Protein AF-A0A957RHA6-F1 (afdb_monomer)

Solvent-accessible surface area (backbone atoms only — not comparable to full-atom values): 3024 Å² total; per-residue (Å²): 90,80,50,77,47,83,43,75,52,44,68,46,75,58,90,93,46,78,44,78,76,36,75,62,47,75,49,75,49,72,53,69,62,93,92,62,79,63,77,91,68,75,85,121

Foldseek 3Di:
DKDKDWAQFDWDDDPPDIDGPGHIDMDIDDDDDPPDDDPVPPPD

Structure (mmCIF, N/CA/C/O backbone):
data_AF-A0A957RHA6-F1
#
_entry.id   AF-A0A957RHA6-F1
#
loop_
_atom_site.group_PDB
_atom_site.id
_atom_site.type_symbol
_atom_site.label_atom_id
_atom_site.label_alt_id
_atom_site.label_comp_id
_atom_site.label_asym_id
_atom_site.label_entity_id
_atom_site.label_seq_id
_atom_site.pdbx_PDB_ins_code
_atom_site.Cartn_x
_atom_site.Cartn_y
_atom_site.Cartn_z
_atom_site.occupancy
_atom_site.B_iso_or_equiv
_atom_site.auth_seq_id
_atom_site.auth_comp_id
_atom_site.auth_asym_id
_atom_site.auth_atom_id
_atom_site.pdbx_PDB_model_num
ATOM 1 N N . ASP A 1 1 ? -12.525 -1.644 7.126 1.00 90.75 1 ASP A N 1
ATOM 2 C CA . ASP A 1 1 ? -12.503 -1.400 5.666 1.00 90.75 1 ASP A CA 1
ATOM 3 C C . ASP A 1 1 ? -11.087 -1.640 5.125 1.00 90.75 1 ASP A C 1
ATOM 5 O O . ASP A 1 1 ? -10.145 -1.543 5.910 1.00 90.75 1 ASP A O 1
ATOM 9 N N . VAL A 1 2 ? -10.919 -2.031 3.853 1.00 95.94 2 VAL A N 1
ATOM 10 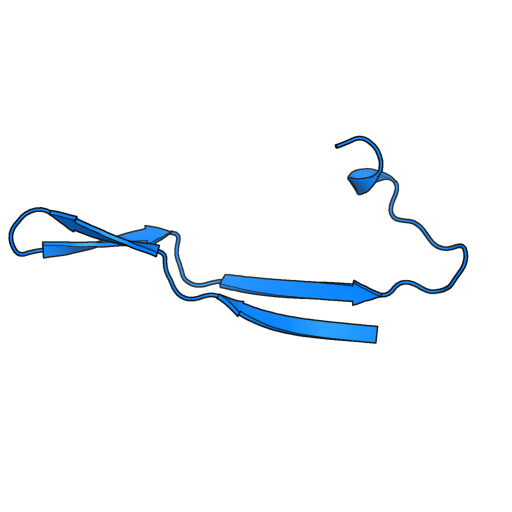C CA . VAL A 1 2 ? -9.607 -2.411 3.287 1.00 95.94 2 VAL A CA 1
ATOM 11 C C . VAL A 1 2 ? -9.380 -1.769 1.923 1.00 95.94 2 VAL A C 1
ATOM 13 O O . VAL A 1 2 ? -10.011 -2.130 0.932 1.00 95.94 2 VAL A O 1
ATOM 16 N N . HIS A 1 3 ? -8.374 -0.902 1.852 1.00 97.56 3 HIS A N 1
ATOM 17 C CA . HIS A 1 3 ? -7.912 -0.290 0.614 1.00 97.56 3 HIS A CA 1
ATOM 18 C C . HIS A 1 3 ? -6.617 -0.951 0.144 1.00 97.56 3 HIS A C 1
ATOM 20 O O . HIS A 1 3 ? -5.629 -1.015 0.878 1.00 97.56 3 HIS A O 1
ATOM 26 N N . VAL A 1 4 ? -6.590 -1.423 -1.103 1.00 97.75 4 VAL A N 1
ATOM 27 C CA . VAL A 1 4 ? -5.428 -2.121 -1.671 1.00 97.75 4 VAL A CA 1
ATOM 28 C C . VAL A 1 4 ? -4.873 -1.356 -2.861 1.00 97.75 4 VAL A C 1
ATOM 30 O O . VAL A 1 4 ? -5.610 -0.882 -3.719 1.00 97.75 4 VAL A O 1
ATOM 33 N N . MET A 1 5 ? -3.547 -1.291 -2.945 1.00 97.81 5 MET A N 1
ATOM 34 C CA . MET A 1 5 ? -2.834 -0.742 -4.090 1.00 97.81 5 MET A CA 1
ATOM 35 C C . MET A 1 5 ? -1.746 -1.698 -4.566 1.00 97.81 5 MET A C 1
ATOM 37 O O . MET A 1 5 ? -1.021 -2.318 -3.783 1.00 97.81 5 MET A O 1
ATOM 41 N N . VAL A 1 6 ? -1.609 -1.789 -5.885 1.00 97.62 6 VAL A N 1
ATOM 42 C CA . VAL A 1 6 ? -0.557 -2.563 -6.536 1.00 97.62 6 VAL A CA 1
ATOM 43 C C . VAL A 1 6 ? 0.657 -1.661 -6.736 1.00 97.62 6 VAL A C 1
ATOM 45 O O . VAL A 1 6 ? 0.632 -0.759 -7.568 1.00 97.62 6 VAL A O 1
ATOM 48 N N . MET A 1 7 ? 1.728 -1.919 -5.991 1.00 97.8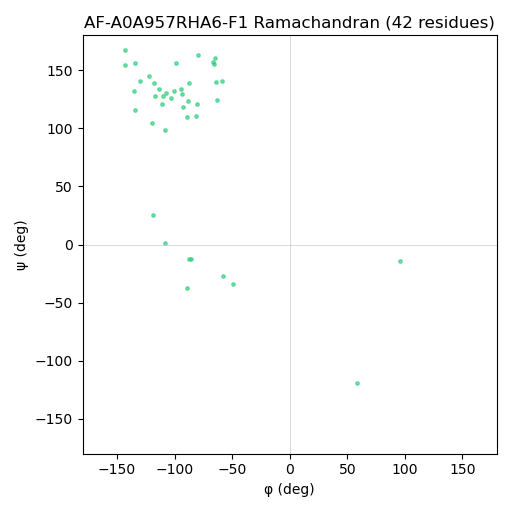8 7 MET A N 1
ATOM 49 C CA . MET A 1 7 ? 2.957 -1.135 -6.054 1.00 97.88 7 MET A CA 1
ATOM 50 C C . MET A 1 7 ? 3.888 -1.694 -7.133 1.00 97.88 7 MET A C 1
ATOM 52 O O . MET A 1 7 ? 4.229 -2.882 -7.083 1.00 97.88 7 MET A O 1
ATOM 56 N N . PRO A 1 8 ? 4.310 -0.880 -8.116 1.00 97.19 8 PRO A N 1
ATOM 57 C CA . PRO A 1 8 ? 5.201 -1.331 -9.175 1.00 97.19 8 PRO A CA 1
ATOM 58 C C . PRO A 1 8 ? 6.589 -1.687 -8.628 1.00 97.19 8 PRO A C 1
ATOM 60 O O . PRO A 1 8 ? 7.014 -1.223 -7.570 1.00 97.19 8 PRO A O 1
ATOM 63 N N . ALA A 1 9 ? 7.309 -2.523 -9.374 1.00 97.56 9 ALA A N 1
ATOM 64 C CA . ALA A 1 9 ? 8.677 -2.890 -9.039 1.00 97.56 9 ALA A CA 1
ATOM 65 C C . ALA A 1 9 ? 9.604 -1.665 -9.106 1.00 97.56 9 ALA A C 1
ATOM 67 O O . ALA A 1 9 ? 9.528 -0.866 -10.042 1.00 97.56 9 ALA A O 1
ATOM 68 N N . LYS A 1 10 ? 10.536 -1.548 -8.156 1.00 98.00 10 LYS A N 1
ATOM 69 C CA . LYS A 1 10 ? 11.571 -0.510 -8.202 1.00 98.00 10 LYS A CA 1
ATOM 70 C C . LYS A 1 10 ? 12.690 -0.966 -9.124 1.00 98.00 10 LYS A C 1
ATOM 72 O O . LYS A 1 10 ? 13.442 -1.881 -8.784 1.00 98.00 10 LYS A O 1
ATOM 77 N N . THR A 1 11 ? 12.827 -0.323 -10.274 1.00 97.38 11 THR A N 1
ATOM 78 C CA . THR A 1 11 ? 13.878 -0.627 -11.250 1.00 97.38 11 THR A CA 1
ATOM 79 C C . THR A 1 11 ? 15.060 0.329 -11.138 1.00 97.38 11 THR A C 1
ATOM 81 O O . THR A 1 11 ? 14.943 1.458 -10.670 1.00 97.38 11 THR A O 1
ATOM 84 N N . THR A 1 12 ? 16.224 -0.121 -11.591 1.00 96.88 12 THR A N 1
ATOM 85 C CA . THR A 1 12 ? 17.408 0.715 -11.806 1.00 96.88 12 THR A CA 1
ATOM 86 C C . THR A 1 12 ? 18.026 0.380 -13.150 1.00 96.88 12 THR A C 1
ATOM 88 O O . THR A 1 12 ? 17.8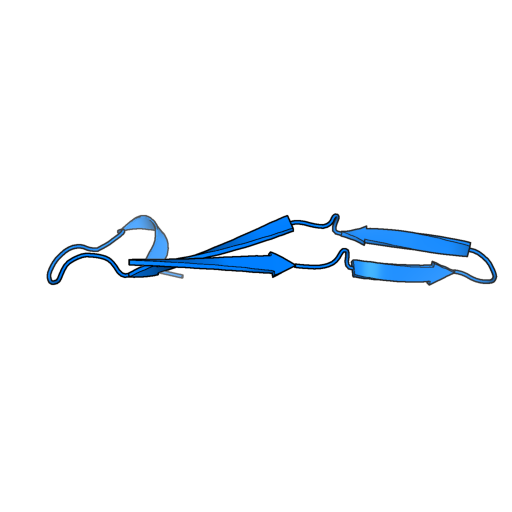59 -0.732 -13.657 1.00 96.88 12 THR A O 1
ATOM 91 N N . ARG A 1 13 ? 18.764 1.326 -13.721 1.00 96.44 13 ARG A N 1
ATOM 92 C CA . ARG A 1 13 ? 19.484 1.133 -14.973 1.00 96.44 13 ARG A CA 1
ATOM 93 C C . ARG A 1 13 ? 20.982 1.095 -14.694 1.00 96.44 13 ARG A C 1
ATOM 95 O O . ARG A 1 13 ? 21.514 1.996 -14.055 1.00 96.44 13 ARG A O 1
ATOM 102 N N . ARG A 1 14 ? 21.659 0.053 -15.177 1.00 94.12 14 ARG A N 1
ATOM 103 C CA . ARG A 1 14 ? 23.124 -0.057 -15.188 1.00 94.12 14 ARG A CA 1
ATOM 104 C C . ARG A 1 14 ? 23.586 -0.197 -16.636 1.00 94.12 14 ARG A C 1
ATOM 106 O O . ARG A 1 14 ? 23.3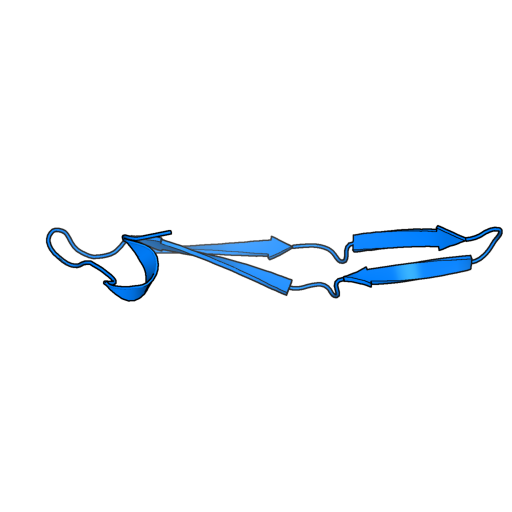97 -1.242 -17.256 1.00 94.12 14 ARG A O 1
ATOM 113 N N . GLY A 1 15 ? 24.133 0.884 -17.192 1.00 94.00 15 GLY A N 1
ATOM 114 C CA . GLY A 1 15 ? 24.471 0.972 -18.614 1.00 94.00 15 GLY A CA 1
ATOM 115 C C . GLY A 1 15 ? 23.243 0.750 -19.505 1.00 94.00 15 GLY A C 1
ATOM 116 O O . GLY A 1 15 ? 22.253 1.485 -19.428 1.00 94.00 15 GLY A O 1
ATOM 117 N N . LYS A 1 16 ? 23.290 -0.289 -20.346 1.00 94.62 16 LYS A N 1
ATOM 118 C CA . LYS A 1 16 ? 22.170 -0.686 -21.219 1.00 94.62 16 LYS A CA 1
ATOM 119 C C . LYS A 1 16 ? 21.148 -1.608 -20.534 1.00 94.62 16 LYS A C 1
ATOM 121 O O . LYS A 1 16 ? 20.065 -1.789 -21.075 1.00 94.62 16 LYS A O 1
ATOM 126 N N . GLN A 1 17 ? 21.452 -2.168 -19.359 1.00 95.75 17 GLN A N 1
ATOM 127 C CA . GLN A 1 17 ? 20.582 -3.139 -18.691 1.00 95.75 17 GLN A CA 1
ATOM 128 C C . GLN A 1 17 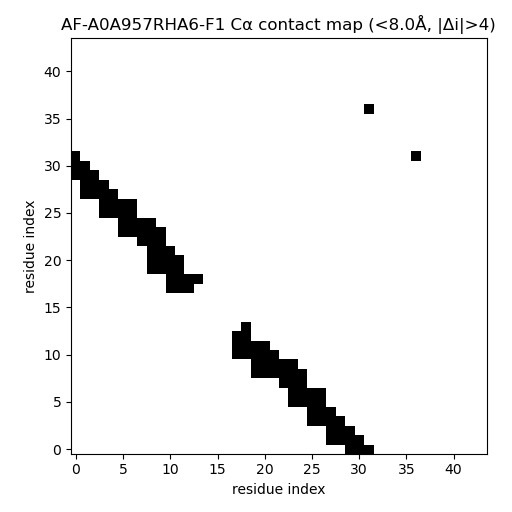? 19.656 -2.472 -17.663 1.00 95.75 17 GLN A C 1
ATOM 130 O O . GLN A 1 17 ? 20.107 -1.697 -16.816 1.00 95.75 17 GLN A O 1
ATOM 135 N N . ILE A 1 18 ? 18.371 -2.833 -17.685 1.00 95.81 18 ILE A N 1
ATOM 136 C CA . ILE A 1 18 ? 17.416 -2.531 -16.610 1.00 95.81 18 ILE A CA 1
ATOM 137 C C . ILE A 1 18 ? 17.378 -3.728 -15.660 1.00 95.81 18 ILE A C 1
ATOM 139 O O . ILE A 1 18 ? 17.226 -4.869 -16.093 1.00 95.81 18 ILE A O 1
ATOM 143 N N . ARG A 1 19 ? 17.533 -3.476 -14.359 1.00 96.12 19 ARG A N 1
ATOM 144 C CA . ARG A 1 19 ? 17.428 -4.494 -13.307 1.00 96.12 19 ARG A CA 1
ATOM 145 C C . ARG A 1 19 ? 16.361 -4.115 -12.291 1.00 96.12 19 ARG A C 1
ATOM 147 O O . ARG A 1 19 ? 16.203 -2.943 -11.947 1.00 96.12 19 ARG A O 1
ATOM 154 N N . ILE A 1 20 ? 15.666 -5.122 -11.775 1.00 96.69 20 ILE A N 1
ATOM 155 C CA . ILE A 1 20 ? 14.719 -4.970 -10.670 1.00 96.69 20 ILE A CA 1
ATOM 156 C C . ILE A 1 20 ? 15.520 -4.925 -9.365 1.00 96.69 20 ILE A C 1
ATOM 158 O O . ILE A 1 20 ? 16.261 -5.856 -9.064 1.00 96.69 20 ILE A O 1
ATOM 162 N N . ARG A 1 21 ? 15.400 -3.832 -8.604 1.00 96.25 21 ARG A N 1
ATOM 163 C CA . ARG A 1 21 ? 15.980 -3.713 -7.254 1.00 96.25 21 ARG A CA 1
ATOM 164 C C . ARG A 1 21 ? 15.022 -4.194 -6.177 1.00 96.25 21 ARG A C 1
ATOM 166 O O . ARG A 1 21 ? 15.473 -4.760 -5.193 1.00 96.25 21 ARG A O 1
ATOM 173 N N . GLN A 1 22 ? 13.728 -3.928 -6.344 1.00 96.50 22 GLN A N 1
ATOM 174 C CA . GLN A 1 22 ? 12.686 -4.431 -5.451 1.00 96.50 22 GLN A CA 1
ATOM 175 C C . GLN A 1 22 ? 11.526 -4.961 -6.289 1.00 96.50 22 GLN A C 1
ATOM 177 O O . GLN A 1 22 ? 11.111 -4.273 -7.229 1.00 96.50 22 GLN A O 1
ATOM 182 N N . PRO A 1 23 ? 11.021 -6.166 -5.985 1.00 97.06 23 PRO A N 1
ATOM 183 C CA . PRO A 1 23 ? 9.923 -6.753 -6.730 1.00 97.06 23 PRO A CA 1
ATOM 184 C C . PRO A 1 23 ? 8.643 -5.930 -6.570 1.00 97.06 23 PRO A C 1
ATOM 186 O O . PRO A 1 23 ? 8.483 -5.139 -5.640 1.00 97.06 23 PRO A O 1
ATOM 189 N N . LYS A 1 24 ? 7.719 -6.141 -7.505 1.00 97.69 24 LYS A N 1
ATOM 190 C CA . LYS A 1 24 ? 6.343 -5.657 -7.400 1.00 97.69 24 LYS A CA 1
ATOM 191 C C . LYS A 1 24 ? 5.706 -6.246 -6.138 1.00 97.69 24 LYS A C 1
ATOM 193 O O . LYS A 1 24 ? 5.903 -7.425 -5.851 1.00 97.69 24 LYS A O 1
ATOM 198 N N . TRP A 1 25 ? 4.915 -5.455 -5.425 1.00 98.06 25 TRP A N 1
ATOM 199 C CA . TRP A 1 25 ? 4.235 -5.899 -4.207 1.00 98.06 25 TRP A CA 1
ATOM 200 C C . TRP A 1 25 ? 2.838 -5.286 -4.105 1.00 98.06 25 TRP A C 1
ATOM 202 O O . TRP A 1 25 ? 2.472 -4.397 -4.876 1.00 98.06 25 TRP A O 1
ATOM 212 N N . LYS A 1 26 ? 2.019 -5.796 -3.185 1.00 97.75 26 LYS A N 1
ATOM 213 C CA . LYS A 1 26 ? 0.706 -5.225 -2.870 1.00 97.75 26 LYS A CA 1
ATOM 214 C C . LYS A 1 26 ? 0.785 -4.548 -1.510 1.00 97.75 26 LYS A C 1
ATOM 216 O O . LYS A 1 26 ? 1.243 -5.166 -0.553 1.00 97.75 26 LYS A O 1
ATOM 221 N N . LYS A 1 27 ? 0.323 -3.303 -1.432 1.00 97.25 27 LYS A N 1
ATOM 222 C CA . LYS A 1 27 ? 0.141 -2.578 -0.173 1.00 97.25 27 LYS A CA 1
ATOM 223 C C . LYS A 1 27 ? -1.334 -2.625 0.198 1.00 97.25 27 LYS A C 1
ATOM 225 O O . LYS A 1 27 ? -2.173 -2.325 -0.649 1.00 97.25 27 LYS A O 1
ATOM 230 N N . ALA A 1 28 ? -1.631 -2.959 1.447 1.00 97.56 28 ALA A N 1
ATOM 231 C CA . ALA A 1 28 ? -2.963 -2.829 2.019 1.00 97.56 28 ALA A CA 1
ATOM 232 C C . ALA A 1 28 ? -2.938 -1.763 3.120 1.00 97.56 28 ALA A C 1
ATOM 234 O O . ALA A 1 28 ? -2.022 -1.742 3.941 1.00 97.56 28 ALA A O 1
ATOM 235 N N . VAL A 1 29 ? -3.926 -0.874 3.105 1.00 95.06 29 VAL A N 1
ATOM 236 C CA . VAL A 1 29 ? -4.239 0.056 4.190 1.00 95.06 29 VAL A CA 1
ATOM 237 C C . VAL A 1 29 ? -5.568 -0.404 4.771 1.00 95.06 29 VAL A C 1
ATOM 239 O O . VAL A 1 29 ? -6.555 -0.521 4.045 1.00 95.06 29 VAL A O 1
ATOM 242 N N . VAL A 1 30 ? -5.565 -0.732 6.060 1.00 95.94 30 VAL A N 1
ATOM 243 C CA . VAL A 1 30 ? -6.699 -1.365 6.738 1.00 95.94 30 VAL A CA 1
ATOM 244 C C . VAL A 1 30 ? -7.201 -0.433 7.825 1.00 95.94 30 VAL A C 1
ATOM 246 O O . VAL A 1 30 ? -6.429 0.013 8.670 1.00 95.94 30 VAL A O 1
ATOM 249 N N . THR A 1 31 ? -8.499 -0.160 7.800 1.00 94.88 31 THR A N 1
ATOM 250 C CA . THR A 1 31 ? -9.198 0.546 8.872 1.00 94.88 31 THR A CA 1
ATOM 251 C C . THR A 1 31 ? -9.768 -0.481 9.838 1.00 94.88 31 THR A C 1
ATOM 253 O O . THR A 1 31 ? -10.598 -1.308 9.437 1.00 94.88 31 THR A O 1
ATOM 256 N N . LEU A 1 32 ? -9.307 -0.413 11.087 1.00 93.50 32 LEU A N 1
ATOM 257 C CA . LEU A 1 32 ? -9.783 -1.229 12.202 1.00 93.50 32 LEU A CA 1
ATOM 258 C C . LEU A 1 32 ? -11.089 -0.668 12.772 1.00 93.50 32 LEU A C 1
ATOM 260 O O . LEU A 1 32 ? -11.453 0.481 12.505 1.00 93.50 32 LEU A O 1
ATOM 264 N N . ALA A 1 33 ? -11.799 -1.491 13.540 1.00 92.38 33 ALA A N 1
ATOM 265 C CA . ALA A 1 33 ? -12.945 -1.024 14.303 1.00 92.38 33 ALA A CA 1
ATOM 266 C C . ALA A 1 33 ? -12.497 -0.034 15.391 1.00 92.38 33 ALA A C 1
ATOM 268 O O . ALA A 1 33 ? -11.350 -0.038 15.837 1.00 92.38 33 ALA A O 1
ATOM 269 N N . SER A 1 34 ? -13.404 0.843 15.812 1.00 88.12 34 SER A N 1
ATOM 270 C CA . SER A 1 34 ? -13.114 1.813 16.867 1.00 88.12 34 SER A CA 1
ATOM 271 C C . SER A 1 34 ? -12.810 1.099 18.186 1.00 88.12 34 SER A C 1
ATOM 273 O O . SER A 1 34 ? -13.634 0.328 18.666 1.00 88.12 34 SER A O 1
ATOM 275 N N . GLY A 1 35 ? -11.646 1.386 18.773 1.00 90.25 35 GLY A N 1
ATOM 276 C CA . GLY A 1 35 ? -11.177 0.763 20.016 1.00 90.25 35 GLY A CA 1
ATOM 277 C C . GLY A 1 35 ? -10.238 -0.428 19.813 1.00 90.25 35 GLY A C 1
ATOM 278 O O . GLY A 1 35 ? -9.544 -0.794 20.757 1.00 90.25 35 GLY A O 1
ATOM 279 N N . ASP A 1 36 ? -10.152 -0.969 18.595 1.00 91.00 36 ASP A N 1
ATOM 280 C CA . ASP A 1 36 ? -9.186 -2.011 18.260 1.00 91.00 36 ASP A CA 1
ATOM 281 C C . ASP A 1 36 ? -7.863 -1.395 17.819 1.00 91.00 36 ASP A C 1
ATOM 283 O O . ASP A 1 36 ? -7.815 -0.439 17.036 1.00 91.00 36 ASP A O 1
ATOM 287 N N . SER A 1 37 ? -6.771 -1.991 18.280 1.00 91.31 37 SER A N 1
ATOM 288 C CA . SER A 1 37 ? -5.435 -1.555 17.925 1.00 91.31 37 SER A CA 1
ATOM 289 C C . SER A 1 37 ? -4.487 -2.741 17.760 1.00 91.31 37 SER A C 1
ATOM 291 O O . SER A 1 37 ? -4.721 -3.841 18.264 1.00 91.31 37 SER A O 1
ATOM 293 N N . I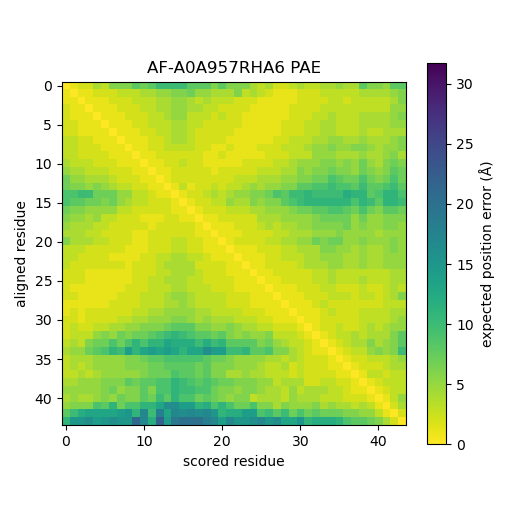LE A 1 38 ? -3.435 -2.551 16.961 1.00 92.19 38 ILE 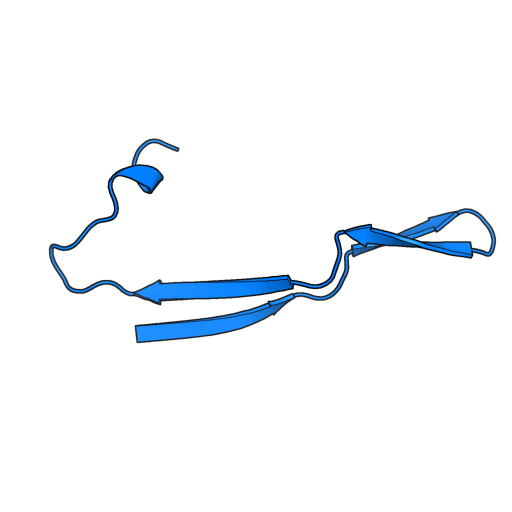A N 1
ATOM 294 C CA . ILE A 1 38 ? -2.442 -3.595 16.699 1.00 92.19 38 ILE A CA 1
ATOM 295 C C . ILE A 1 38 ? -1.157 -3.199 17.414 1.00 92.19 38 ILE A C 1
ATOM 297 O O . ILE A 1 38 ? -0.350 -2.443 16.873 1.00 92.19 38 ILE A O 1
ATOM 301 N N . GLN A 1 39 ? -0.950 -3.781 18.597 1.00 90.50 39 GLN A N 1
ATOM 302 C CA . GLN A 1 39 ? 0.174 -3.489 19.497 1.00 90.50 39 GLN A CA 1
ATOM 303 C C . GLN A 1 39 ? 1.548 -3.502 18.808 1.00 90.50 39 GLN A C 1
ATOM 305 O O . GLN A 1 39 ? 2.432 -2.728 19.162 1.00 90.50 39 GLN A O 1
ATOM 310 N N . LEU A 1 40 ? 1.730 -4.370 17.805 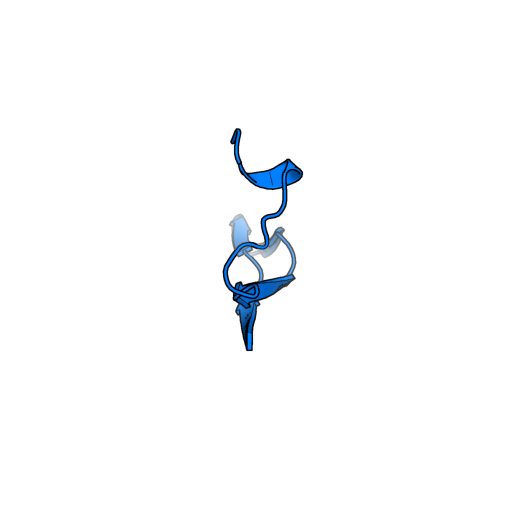1.00 89.56 40 LEU A N 1
ATOM 311 C CA . LEU A 1 40 ? 2.977 -4.492 17.044 1.00 89.56 40 LEU A CA 1
ATOM 312 C C . LEU A 1 40 ? 3.407 -3.179 16.362 1.00 89.56 40 LEU A C 1
ATOM 314 O O . LEU A 1 40 ? 4.596 -2.990 16.119 1.00 89.56 40 LEU A O 1
ATOM 318 N N . PHE A 1 41 ? 2.464 -2.293 16.032 1.00 87.00 41 PHE A N 1
ATOM 319 C CA . PHE A 1 41 ? 2.713 -1.098 15.220 1.00 87.00 41 PHE A CA 1
ATOM 320 C C . PHE A 1 41 ? 2.670 0.223 16.004 1.00 87.00 41 PHE A C 1
ATOM 322 O O . PHE A 1 41 ? 2.856 1.275 15.403 1.00 87.00 41 PHE A O 1
ATOM 329 N N . GLU A 1 42 ? 2.442 0.200 17.319 1.00 82.31 42 GLU A N 1
ATOM 330 C CA . GLU A 1 42 ? 2.238 1.421 18.121 1.00 82.31 42 GLU A CA 1
ATOM 331 C C . GLU A 1 42 ? 3.529 2.061 18.658 1.00 82.31 42 GLU A C 1
ATOM 333 O O . GLU A 1 42 ? 3.498 3.192 19.133 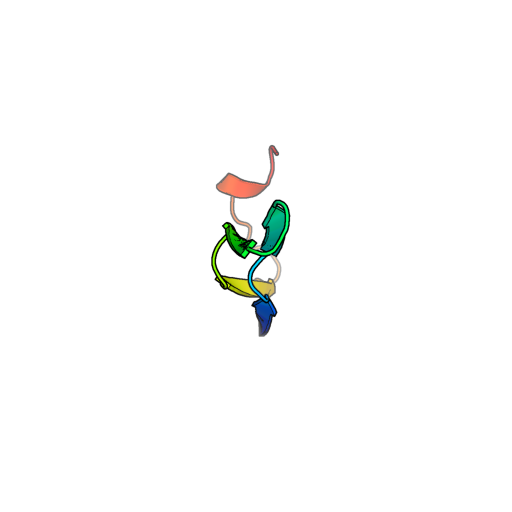1.00 82.31 42 GLU A O 1
ATOM 338 N N . GLY A 1 43 ? 4.662 1.357 18.587 1.00 80.88 43 GLY A N 1
ATOM 339 C CA . GLY A 1 43 ? 5.953 1.797 19.138 1.00 80.88 43 GLY A CA 1
ATOM 340 C C . GLY A 1 43 ? 7.071 1.972 18.106 1.00 80.88 43 GLY A C 1
ATOM 341 O O . GLY A 1 43 ? 8.235 1.799 18.465 1.00 80.88 43 GLY A O 1
ATOM 342 N N . VAL A 1 44 ? 6.724 2.226 16.838 1.00 62.53 44 VAL A N 1
ATOM 343 C CA . VAL A 1 44 ? 7.664 2.355 15.702 1.00 62.53 44 VAL A CA 1
ATOM 344 C C . VAL A 1 44 ? 7.924 3.813 15.350 1.00 62.53 44 VAL A C 1
ATOM 346 O O . VAL A 1 44 ? 6.939 4.580 15.283 1.00 62.53 44 VAL A O 1
#

Radius of gyration: 16.81 Å; Cα contacts (8 Å, |Δi|>4): 52; chains: 1; bounding box: 38×9×41 Å

Sequence (44 aa):
DVHVMVMPAKTTRRGKQIRIRQPKWKKAVVTLASGDSIQLFEGV

Mean predicted aligned error: 4.21 Å

Nearest PDB structures (foldseek):
  6spb-assembly1_T  TM=8.060E-01  e=9.419E-01  Pseudomonas aeruginosa
  7s0s-assembly1_V  TM=7.484E-01  e=7.288E-01  Mycolicibacterium smegmatis
  6gzz-assembly1_S2  TM=6.522E-01  e=8.285E-01  Thermus thermophilus HB8
  6xyw-assembly1_At  TM=5.929E-01  e=1.071E+00  Arabidopsis thaliana
  8zp7-assembly1_D  TM=2.940E-01  e=7.815E+00  Candidatus Cloacimonetes bacterium ADurb.Bin088

pLDDT: mean 93.67, std 6.23, range [62.53, 98.06]

Secondary structure (DSSP, 8-state):
-EEEEEEPPEEEEETTEEEEEE--EEEEEEPPPTT---GGGTT-